Protein 4AQO (pdb70)

Organism: Hathewaya histolytica (NCBI:txid1498)

Structure (mmCIF, N/CA/C/O backbone):
data_4AQO
#
_entry.id   4AQO
#
_cell.length_a   19.753
_cell.length_b   70.896
_cell.length_c   23.379
_cell.angle_alpha   90.00
_cell.angle_beta   95.24
_cell.angle_gamma   90.00
#
_symmetry.space_group_name_H-M   'P 1 21 1'
#
loop_
_entity.id
_entity.type
_entity.pdbx_description
1 polymer COLLAGENASE
2 non-polymer 'CALCIUM ION'
3 water water
#
loop_
_atom_site.group_PDB
_atom_site.id
_atom_site.type_symbol
_atom_site.label_atom_id
_atom_site.label_alt_id
_atom_site.label_comp_id
_atom_site.label_asym_id
_atom_site.label_entity_id
_atom_site.label_seq_id
_atom_site.pdbx_PDB_ins_code
_atom_site.Cartn_x
_atom_site.Cartn_y
_atom_site.Cartn_z
_atom_site.occupancy
_atom_site.B_iso_or_equiv
_atom_site.auth_seq_id
_atom_site.auth_comp_id
_atom_site.auth_asym_id
_atom_site.auth_atom_id
_atom_site.pdbx_PDB_model_num
ATOM 1 N N . ASN A 1 7 ? 2.263 -17.378 6.716 1.00 10.26 795 ASN A N 1
ATOM 2 C CA . ASN A 1 7 ? 2.379 -16.000 7.136 1.00 7.75 795 ASN A CA 1
ATOM 3 C C . ASN A 1 7 ? 1.218 -15.214 6.577 1.00 6.85 795 ASN A C 1
ATOM 4 O O . ASN A 1 7 ? 0.739 -15.463 5.461 1.00 8.94 795 ASN A O 1
ATOM 9 N N . LYS A 1 8 ? 0.821 -14.192 7.315 1.00 6.17 796 LYS A N 1
ATOM 10 C CA . LYS A 1 8 ? -0.048 -13.153 6.799 1.00 6.59 796 LYS A CA 1
ATOM 11 C C . LYS A 1 8 ? 0.733 -11.856 6.709 1.00 5.46 796 LYS A C 1
ATOM 12 O O . LYS A 1 8 ? 1.554 -11.518 7.588 1.00 5.80 796 LYS A O 1
ATOM 18 N N . ALA A 1 9 ? 0.502 -11.121 5.627 1.00 5.48 797 ALA A N 1
ATOM 19 C CA . ALA A 1 9 ? 1.136 -9.826 5.450 1.00 5.24 797 ALA A CA 1
ATOM 20 C C . ALA A 1 9 ? 0.610 -8.833 6.491 1.00 5.00 797 ALA A C 1
ATOM 21 O O . ALA A 1 9 ? -0.535 -8.951 6.947 1.00 6.21 797 ALA A O 1
ATOM 23 N N . PRO A 1 10 ? 1.422 -7.838 6.847 1.00 5.00 798 PRO A N 1
ATOM 24 C CA . PRO A 1 10 ? 1.012 -6.810 7.794 1.00 5.21 798 PRO A CA 1
ATOM 25 C C . PRO A 1 10 ? 0.008 -5.844 7.166 1.00 5.12 798 PRO A C 1
ATOM 26 O O . PRO A 1 10 ? -0.243 -5.911 5.957 1.00 5.54 798 PRO A O 1
ATOM 30 N N . ILE A 1 11 ? -0.519 -4.932 7.980 1.00 5.60 799 ILE A N 1
ATOM 31 C CA . ILE A 1 11 ? -1.426 -3.874 7.530 1.00 5.89 799 ILE A CA 1
ATOM 32 C C . ILE A 1 11 ? -0.823 -2.541 7.964 1.00 5.97 799 ILE A C 1
ATOM 33 O O . ILE A 1 11 ? -0.539 -2.316 9.136 1.00 7.24 799 ILE A O 1
ATOM 38 N N . ALA A 1 12 ? -0.621 -1.656 6.986 1.00 5.31 800 ALA A N 1
ATOM 39 C CA . ALA A 1 12 ? -0.056 -0.330 7.233 1.00 5.63 800 ALA A CA 1
ATOM 40 C C . ALA A 1 12 ? -1.109 0.623 7.804 1.00 6.08 800 ALA A C 1
ATOM 41 O O . ALA A 1 12 ? -2.245 0.632 7.336 1.00 7.56 800 ALA A O 1
ATOM 43 N N . LYS A 1 13 ? -0.729 1.444 8.786 1.00 5.92 801 LYS A N 1
ATOM 44 C CA A LYS A 1 13 ? -1.626 2.486 9.315 0.50 6.56 801 LYS A CA 1
ATOM 45 C CA B LYS A 1 13 ? -1.589 2.523 9.230 0.50 6.65 801 LYS A CA 1
ATOM 46 C C . LYS A 1 13 ? -0.764 3.726 9.590 1.00 7.04 801 LYS A C 1
ATOM 47 O O . LYS A 1 13 ? 0.168 3.647 10.387 1.00 8.67 801 LYS A O 1
ATOM 55 N N . VAL A 1 14 ? -1.119 4.852 8.967 1.00 7.22 802 VAL A N 1
ATOM 56 C CA . VAL A 1 14 ? -0.445 6.132 9.178 1.00 7.97 802 VAL A CA 1
ATOM 57 C C . VAL A 1 14 ? -1.228 6.969 10.189 1.00 7.73 802 VAL A C 1
ATOM 58 O O . VAL A 1 14 ? -2.456 7.089 10.094 1.00 8.65 802 VAL A O 1
ATOM 62 N N . THR A 1 15 ? -0.515 7.561 11.142 1.00 8.54 803 THR A N 1
ATOM 63 C CA . THR A 1 15 ? -1.093 8.616 11.938 1.00 10.17 803 THR A CA 1
ATOM 64 C C . THR A 1 15 ? -0.253 9.879 11.738 1.00 10.03 803 THR A C 1
ATOM 6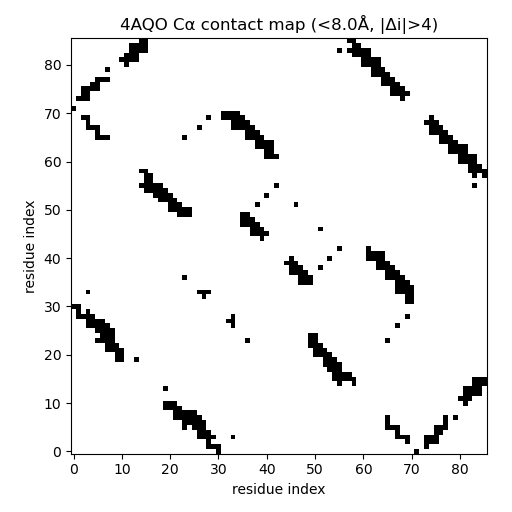5 O O . THR A 1 15 ? 0.972 9.846 11.577 1.00 12.43 803 THR A O 1
ATOM 69 N N . GLY A 1 16 ? -0.953 10.990 11.693 1.00 13.00 804 GLY A N 1
ATOM 70 C CA . GLY A 1 16 ? -0.310 12.258 11.484 1.00 15.11 804 GLY A CA 1
ATOM 71 C C . GLY A 1 16 ? -1.313 13.224 10.912 1.00 14.47 804 GLY A C 1
ATOM 72 O O . GLY A 1 16 ? -2.491 12.862 10.722 1.00 14.23 804 GLY A O 1
ATOM 73 N N . PRO A 1 17 ? -0.861 14.440 10.626 1.00 13.29 805 PRO A N 1
ATOM 74 C CA . PRO A 1 17 ? -1.794 15.448 10.150 1.00 12.58 805 PRO A CA 1
ATOM 75 C C . PRO A 1 17 ? -2.201 15.212 8.722 1.00 10.53 805 PRO A C 1
ATOM 76 O O . PRO A 1 17 ? -1.399 14.726 7.920 1.00 12.40 805 PRO A O 1
ATOM 80 N N . SER A 1 18 ? -3.429 15.623 8.414 1.00 9.43 806 SER A N 1
ATOM 81 C CA . SER A 1 18 ? -3.932 15.630 7.044 1.00 9.52 806 SER A CA 1
ATOM 82 C C . SER A 1 18 ? -3.846 17.022 6.379 1.00 7.13 806 SER A C 1
ATOM 83 O O . SER A 1 18 ? -4.099 17.131 5.185 1.00 7.29 806 SER A O 1
ATOM 86 N N . THR A 1 19 ? -3.454 18.035 7.162 1.00 6.67 807 THR A N 1
ATOM 87 C CA . THR A 1 19 ? -3.105 19.374 6.652 1.00 6.25 807 THR A CA 1
ATOM 88 C C . THR A 1 19 ? -1.847 19.853 7.356 1.00 5.96 807 THR A C 1
ATOM 89 O O . THR A 1 19 ? -1.691 19.650 8.548 1.00 7.14 807 THR A O 1
ATOM 93 N N . GLY A 1 20 ? -0.979 20.521 6.593 1.00 5.92 808 GLY A N 1
ATOM 94 C CA . GLY A 1 20 ? 0.162 21.197 7.145 1.00 5.98 808 GLY A CA 1
ATOM 95 C C . GLY A 1 20 ? 0.460 22.428 6.344 1.00 5.47 808 GLY A C 1
ATOM 96 O O . GLY A 1 20 ? -0.279 22.793 5.439 1.00 6.89 808 GLY A O 1
ATOM 97 N N . ALA A 1 21 ? 1.573 23.068 6.646 1.00 6.17 809 ALA A N 1
ATOM 98 C CA . ALA A 1 21 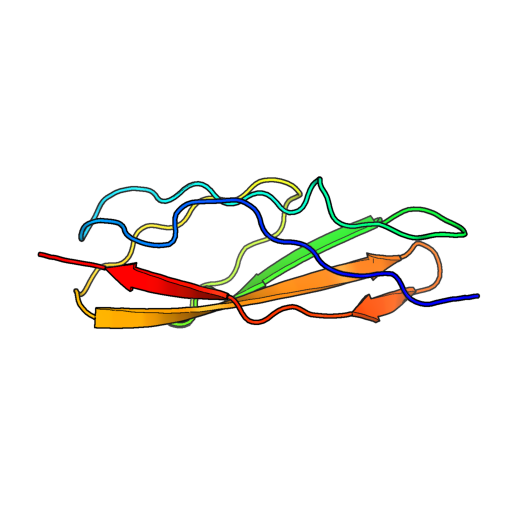? 1.946 24.329 6.034 1.00 6.22 809 ALA A CA 1
ATOM 99 C C . ALA A 1 21 ? 3.327 24.230 5.399 1.00 5.68 809 ALA A C 1
ATOM 100 O O . ALA A 1 21 ? 4.167 23.471 5.825 1.00 5.81 809 ALA A O 1
ATOM 102 N N . VAL A 1 22 ? 3.508 25.022 4.348 1.00 6.35 810 VAL A N 1
ATOM 103 C CA A VAL A 1 22 ? 4.762 25.006 3.600 0.34 6.61 810 VAL A CA 1
ATOM 104 C CA B VAL A 1 22 ? 4.779 25.048 3.582 0.33 6.38 810 VAL A CA 1
ATOM 105 C CA C VAL A 1 22 ? 4.716 24.974 3.597 0.33 6.56 810 VAL A CA 1
ATOM 106 C C . VAL A 1 22 ? 5.941 25.246 4.501 1.00 6.23 810 VAL A C 1
ATOM 107 O O . VAL A 1 22 ? 5.934 26.140 5.353 1.00 7.17 810 VAL A O 1
ATOM 117 N N . GLY A 1 23 ? 6.966 24.422 4.324 1.00 6.77 811 GLY A N 1
ATOM 118 C CA . GLY A 1 23 ? 8.226 24.599 5.027 1.00 7.61 811 GLY A CA 1
ATOM 119 C C . GLY A 1 23 ? 8.260 24.041 6.425 1.00 7.80 811 GLY A C 1
ATOM 120 O O . GLY A 1 23 ? 9.327 24.037 7.051 1.00 10.73 811 GLY A O 1
ATOM 121 N N . ARG A 1 24 ? 7.115 23.628 6.975 1.00 6.90 812 ARG A N 1
ATOM 122 C CA . ARG A 1 24 ? 7.068 23.129 8.335 1.00 7.91 812 ARG A CA 1
ATOM 123 C C . ARG A 1 24 ? 7.253 21.614 8.338 1.00 7.71 812 ARG A C 1
ATOM 124 O O . ARG A 1 24 ? 6.825 20.867 7.441 1.00 8.92 812 ARG A O 1
ATOM 132 N N . ASN A 1 25 ? 7.896 21.130 9.392 1.00 7.27 813 ASN A N 1
ATOM 133 C CA . ASN A 1 25 ? 8.132 19.707 9.517 1.00 7.65 813 ASN A CA 1
ATOM 134 C C . ASN A 1 25 ? 6.871 18.973 9.933 1.00 8.74 813 ASN A C 1
ATOM 135 O O . ASN A 1 25 ? 6.311 19.237 10.972 1.00 12.62 813 ASN A O 1
ATOM 140 N N . ILE A 1 26 ? 6.413 18.075 9.084 1.00 8.48 814 ILE A N 1
ATOM 141 C CA . ILE A 1 26 ? 5.249 17.265 9.326 1.00 9.22 814 ILE A CA 1
ATOM 142 C C . ILE A 1 26 ? 5.709 15.949 9.945 1.00 8.21 814 ILE A C 1
ATOM 143 O O . ILE A 1 26 ? 6.548 15.270 9.377 1.00 9.39 814 ILE A O 1
ATOM 148 N N . GLU A 1 27 ? 5.129 15.596 11.081 1.00 8.76 815 GLU A N 1
ATOM 149 C CA . GLU A 1 27 ? 5.474 14.383 11.813 1.00 8.82 815 GLU A CA 1
ATOM 150 C C . GLU A 1 27 ? 4.471 13.272 11.493 1.00 8.81 815 GLU A C 1
ATOM 151 O O . GLU A 1 27 ? 3.273 13.446 11.737 1.00 10.81 815 GLU A O 1
ATOM 157 N N . PHE A 1 28 ? 4.973 12.154 10.966 1.00 9.53 816 PHE A N 1
ATOM 158 C CA . PHE A 1 28 ? 4.171 10.993 10.650 1.00 10.63 816 PHE A CA 1
ATOM 159 C C . PHE A 1 28 ? 4.587 9.823 11.543 1.00 10.61 816 PHE A C 1
ATOM 160 O O . PHE A 1 28 ? 5.760 9.672 11.871 1.00 12.11 816 PHE A O 1
ATOM 168 N N . SER A 1 29 ? 3.632 8.958 11.890 1.00 10.82 817 SER A N 1
ATOM 169 C CA . SER A 1 29 ? 3.957 7.690 12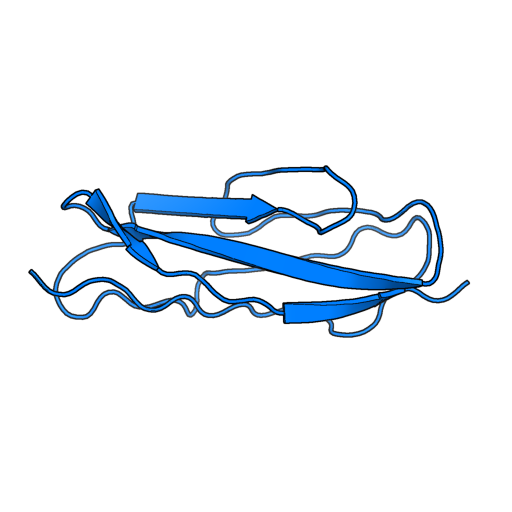.552 1.00 9.69 817 SER A CA 1
ATOM 170 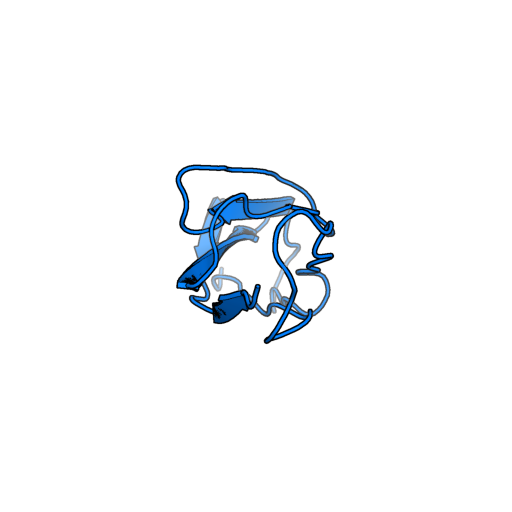C C . SER A 1 29 ? 3.273 6.534 11.832 1.00 8.39 817 SER A C 1
ATOM 171 O O . SER A 1 29 ? 2.167 6.675 11.286 1.00 9.07 817 SER A O 1
ATOM 174 N N . GLY A 1 30 ? 3.970 5.411 11.835 1.00 7.59 818 GLY A N 1
ATOM 175 C CA . GLY A 1 30 ? 3.393 4.160 11.395 1.00 6.52 818 GLY A CA 1
ATOM 176 C C . GLY A 1 30 ? 3.158 3.207 12.544 1.00 6.78 818 GLY A C 1
ATOM 177 O O . GLY A 1 30 ? 2.862 2.046 12.305 1.00 6.41 818 GLY A O 1
ATOM 178 N N . LYS A 1 31 ? 3.291 3.657 13.799 1.00 8.01 819 LYS A N 1
ATOM 179 C CA . LYS A 1 31 ? 3.288 2.713 14.931 1.00 9.09 819 LYS A CA 1
ATOM 180 C C . LYS A 1 31 ? 1.966 1.954 15.130 1.00 9.20 819 LYS A C 1
ATOM 181 O O . LYS A 1 31 ? 1.992 0.907 15.779 1.00 10.54 819 LYS A O 1
ATOM 187 N N . ASP A 1 32 ? 0.841 2.461 14.609 1.00 8.73 820 ASP A N 1
ATOM 188 C CA . ASP A 1 32 ? -0.448 1.747 14.704 1.00 9.54 820 ASP A CA 1
ATOM 189 C C . ASP A 1 32 ? -0.554 0.636 13.666 1.00 8.34 820 ASP A C 1
ATOM 190 O O . ASP A 1 32 ? -1.516 -0.141 13.701 1.00 10.90 820 ASP A O 1
ATOM 195 N N . SER A 1 33 ? 0.406 0.535 12.751 1.00 6.94 821 SER A N 1
ATOM 196 C CA . SER A 1 33 ? 0.432 -0.579 11.815 1.00 7.01 821 SER A CA 1
ATOM 197 C C . SER A 1 33 ? 0.511 -1.873 12.614 1.00 7.47 821 SER A C 1
ATOM 198 O O . SER A 1 33 ? 1.115 -1.901 13.700 1.00 9.79 821 SER A O 1
ATOM 201 N N . LYS A 1 34 ? -0.040 -2.938 12.036 1.00 7.51 822 LYS A N 1
ATOM 202 C CA . LYS A 1 34 ? -0.154 -4.205 12.737 1.00 8.50 822 LYS A CA 1
ATOM 203 C C . LYS A 1 34 ? 0.279 -5.375 11.886 1.00 7.67 822 LYS A C 1
ATOM 204 O O . LYS A 1 34 ? -0.116 -5.458 10.731 1.00 10.17 822 LYS A O 1
ATOM 207 N N . ASP A 1 35 ? 1.033 -6.299 12.456 1.00 8.63 823 ASP A N 1
ATOM 208 C CA . ASP A 1 35 ? 1.234 -7.610 11.857 1.00 7.24 823 ASP A CA 1
ATOM 209 C C . ASP A 1 35 ? 0.609 -8.645 12.793 1.00 7.41 823 ASP A C 1
ATOM 210 O O . ASP A 1 35 ? 1.015 -8.797 13.932 1.00 9.70 823 ASP A O 1
ATOM 215 N N . GLU A 1 36 ? -0.409 -9.326 12.313 1.00 7.29 824 GLU A N 1
ATOM 216 C CA A GLU A 1 36 ? -1.194 -10.198 13.191 0.50 8.28 824 GLU A CA 1
ATOM 217 C CA B GLU A 1 36 ? -1.178 -10.169 13.215 0.50 8.37 824 GLU A CA 1
ATOM 218 C C . GLU A 1 36 ? -0.397 -11.386 13.719 1.00 7.76 824 GLU A C 1
ATOM 219 O O . GLU A 1 36 ? -0.734 -11.930 14.762 1.00 9.07 824 GLU A O 1
ATOM 230 N N . ASP A 1 37 ? 0.647 -11.784 13.003 1.00 6.95 825 ASP A N 1
ATOM 231 C CA . ASP A 1 37 ? 1.360 -13.015 13.310 1.00 7.24 825 ASP A CA 1
ATOM 232 C C . ASP A 1 37 ? 2.855 -12.827 13.396 1.00 7.13 825 ASP A C 1
ATOM 233 O O . ASP A 1 37 ? 3.599 -13.786 13.267 1.00 8.01 825 ASP A O 1
ATOM 238 N N . GLY A 1 38 ? 3.301 -11.614 13.649 1.00 7.11 826 GLY A N 1
ATOM 239 C CA . GLY A 1 38 ? 4.724 -11.324 13.672 1.00 7.39 826 GLY A CA 1
ATOM 240 C C . GLY A 1 38 ? 4.971 -9.874 13.999 1.00 7.42 826 GLY A C 1
ATOM 241 O O . GLY A 1 38 ? 4.189 -9.248 14.716 1.00 10.13 826 GLY A O 1
ATOM 242 N N . LYS A 1 39 ? 6.070 -9.347 13.483 1.00 7.18 827 LYS A N 1
ATOM 243 C CA . LYS A 1 39 ? 6.575 -8.025 13.811 1.00 8.69 827 LYS A CA 1
ATOM 244 C C . LYS A 1 39 ? 6.838 -7.259 12.525 1.00 7.09 827 LYS A C 1
ATOM 245 O O . LYS A 1 39 ? 7.400 -7.818 11.578 1.00 7.19 827 LYS A O 1
ATOM 251 N N . ILE A 1 40 ? 6.547 -5.967 12.530 1.00 6.74 828 ILE A N 1
ATOM 252 C CA . ILE A 1 40 ? 6.992 -5.082 11.454 1.00 6.11 828 ILE A CA 1
ATOM 253 C C . ILE A 1 40 ? 8.420 -4.658 11.715 1.00 6.39 828 ILE A C 1
ATOM 254 O O . ILE A 1 40 ? 8.738 -4.141 12.798 1.00 8.02 828 ILE A O 1
ATOM 259 N N . VAL A 1 41 ? 9.288 -4.898 10.737 1.00 5.83 829 VAL A N 1
ATOM 260 C CA . VAL A 1 41 ? 10.722 -4.674 10.875 1.00 6.42 829 VAL A CA 1
ATOM 261 C C . VAL A 1 41 ? 11.214 -3.433 10.139 1.00 6.51 829 VAL A C 1
ATOM 262 O O . VAL A 1 41 ? 12.350 -3.021 10.337 1.00 8.17 829 VAL A O 1
ATOM 266 N N . SER A 1 42 ? 10.375 -2.833 9.298 1.00 6.17 830 SER A N 1
ATOM 267 C CA . SER A 1 42 ? 10.734 -1.590 8.625 1.00 5.96 830 SER A CA 1
ATOM 268 C C . SER A 1 42 ? 9.459 -0.842 8.228 1.00 5.48 830 SER A C 1
ATOM 269 O O . SER A 1 42 ? 8.454 -1.445 7.854 1.00 5.86 830 SER A O 1
ATOM 272 N N . TYR A 1 43 ? 9.584 0.483 8.276 1.00 5.83 831 TYR A N 1
ATOM 273 C CA . TYR A 1 43 ? 8.524 1.424 7.932 1.00 5.79 831 TYR A CA 1
ATOM 274 C C . TYR A 1 43 ? 9.138 2.391 6.912 1.00 5.88 831 TYR A C 1
ATOM 275 O O . TYR A 1 43 ? 9.944 3.248 7.286 1.00 6.98 831 TYR A O 1
ATOM 284 N N . ASP A 1 44 ? 8.778 2.242 5.631 1.00 5.84 832 ASP A N 1
ATOM 285 C CA . ASP A 1 44 ? 9.317 3.068 4.551 1.00 5.84 832 ASP A CA 1
ATOM 286 C C . ASP A 1 44 ? 8.313 4.110 4.130 1.00 5.31 832 ASP A C 1
ATOM 287 O O . ASP A 1 44 ? 7.128 3.816 3.966 1.00 6.37 832 ASP A O 1
ATOM 292 N N . TRP A 1 45 ? 8.790 5.314 3.885 1.00 5.70 833 TRP A N 1
ATOM 293 C CA . TRP A 1 45 ? 7.951 6.449 3.541 1.00 5.93 833 TRP A CA 1
ATOM 294 C C . TRP A 1 45 ? 8.347 7.006 2.199 1.00 6.06 833 TRP A C 1
ATOM 295 O O . TRP A 1 45 ? 9.542 7.186 1.916 1.00 6.55 833 TRP A O 1
ATOM 306 N N . ASP A 1 46 ? 7.343 7.362 1.401 1.00 5.97 834 ASP A N 1
ATOM 307 C CA . ASP A 1 46 ? 7.488 8.140 0.167 1.00 6.03 834 ASP A CA 1
ATOM 308 C C . ASP A 1 46 ? 6.534 9.314 0.346 1.00 5.36 834 ASP A C 1
ATOM 309 O O . ASP A 1 46 ? 5.327 9.101 0.452 1.00 5.49 834 ASP A O 1
ATOM 314 N N . PHE A 1 47 ? 7.055 10.527 0.396 1.00 5.79 835 PHE A N 1
ATOM 315 C CA . PHE A 1 47 ? 6.240 11.661 0.803 1.00 5.95 835 PHE A CA 1
ATOM 316 C C . PHE A 1 47 ? 5.428 12.294 -0.321 1.00 6.07 835 PHE A C 1
ATOM 317 O O . PHE A 1 47 ? 4.649 13.202 -0.082 1.00 6.65 835 PHE A O 1
ATOM 325 N N . GLY A 1 48 ? 5.617 11.825 -1.559 1.00 6.36 836 GLY A N 1
ATOM 326 C CA . GLY A 1 48 ? 4.811 12.289 -2.669 1.00 7.28 836 GLY A CA 1
ATOM 327 C C . GLY A 1 48 ? 5.441 13.414 -3.473 1.00 6.95 836 GLY A C 1
ATOM 328 O O . GLY A 1 48 ? 4.901 13.804 -4.504 1.00 8.49 836 GLY A O 1
ATOM 329 N N . ASP A 1 49 ? 6.561 13.948 -2.989 1.00 6.94 837 ASP A N 1
ATOM 330 C CA . ASP A 1 49 ? 7.346 15.005 -3.637 1.00 7.17 837 ASP A CA 1
ATOM 331 C C . ASP A 1 49 ? 8.727 14.457 -4.009 1.00 7.73 837 ASP A C 1
ATOM 332 O O . ASP A 1 49 ? 9.680 15.224 -4.208 1.00 8.63 837 ASP A O 1
ATOM 337 N N . GLY A 1 50 ? 8.843 13.130 -4.079 1.00 8.24 838 GLY A N 1
ATOM 338 C CA . GLY A 1 50 ? 10.100 12.469 -4.399 1.00 9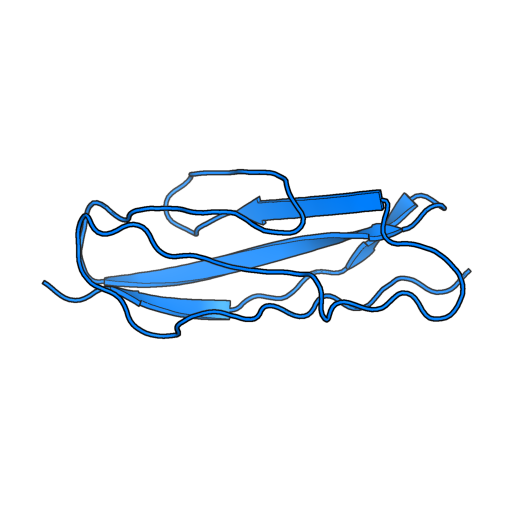.62 838 GLY A CA 1
ATOM 339 C C . GLY A 1 50 ? 10.941 12.060 -3.203 1.00 9.34 838 GLY A C 1
ATOM 340 O O . GLY A 1 50 ? 11.864 11.267 -3.353 1.00 12.97 838 GLY A O 1
ATOM 341 N N . ALA A 1 51 ? 10.644 12.588 -2.021 1.00 8.08 839 ALA A N 1
ATOM 342 C CA . ALA A 1 51 ? 11.459 12.326 -0.850 1.00 7.68 839 ALA A CA 1
ATOM 343 C C . ALA A 1 51 ? 11.079 11.005 -0.189 1.00 7.09 839 ALA A C 1
ATOM 344 O O . ALA A 1 51 ? 9.896 10.622 -0.153 1.00 8.00 839 ALA A O 1
ATOM 346 N N . THR A 1 52 ? 12.081 10.344 0.381 1.00 7.24 840 THR A N 1
ATOM 347 C CA . THR A 1 52 ? 11.896 9.097 1.101 1.00 7.32 840 THR A CA 1
ATOM 348 C C . THR A 1 52 ? 12.568 9.152 2.480 1.00 7.39 840 THR A C 1
ATOM 349 O O . THR A 1 52 ? 13.523 9.899 2.720 1.00 8.37 840 THR A O 1
ATOM 353 N N . SER A 1 53 ? 12.040 8.324 3.374 1.00 7.45 841 SER A N 1
ATOM 354 C CA A SER A 1 53 ? 12.611 8.124 4.689 0.60 8.08 841 SER A CA 1
ATOM 355 C CA B SER A 1 53 ? 12.646 8.113 4.676 0.40 8.19 841 SER A CA 1
ATOM 356 C C . SER A 1 53 ? 12.264 6.721 5.181 1.00 7.40 841 SER A C 1
ATOM 357 O O . SER A 1 53 ? 11.507 5.999 4.545 1.00 8.11 841 SER A O 1
ATOM 362 N N . ARG A 1 54 ? 12.818 6.348 6.326 1.00 7.43 842 ARG A N 1
ATOM 363 C CA . ARG A 1 54 ? 12.546 5.070 6.960 1.00 7.07 842 AR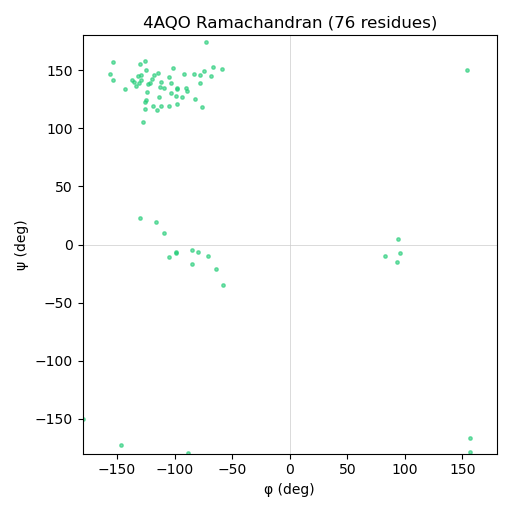G A CA 1
ATOM 364 C C . ARG A 1 54 ? 12.514 5.321 8.459 1.00 7.47 842 ARG A C 1
ATOM 365 O O . ARG A 1 54 ? 13.402 5.984 9.004 1.00 9.75 842 ARG A O 1
ATOM 373 N N . GLY A 1 55 ? 11.509 4.779 9.124 1.00 7.26 843 GLY A N 1
ATOM 374 C CA . GLY A 1 55 ? 11.425 4.845 10.572 1.00 8.27 843 GLY A CA 1
ATOM 375 C C . GLY A 1 55 ? 9.997 4.744 11.035 1.00 8.15 843 GLY A C 1
ATOM 376 O O . GLY A 1 55 ? 9.068 5.157 10.332 1.00 8.66 843 GLY A O 1
ATOM 377 N N . LYS A 1 56 ? 9.790 4.195 12.222 1.00 9.15 844 LYS A N 1
ATOM 378 C CA . LYS A 1 56 ? 8.448 4.070 12.763 1.00 9.39 844 LYS A CA 1
ATOM 379 C C . LYS A 1 56 ? 7.808 5.451 12.856 1.00 9.57 844 LYS A C 1
ATOM 380 O O . LYS A 1 56 ? 6.615 5.581 12.673 1.00 10.55 844 LYS A O 1
ATOM 385 N N . ASN A 1 57 ? 8.613 6.464 13.158 1.00 9.66 845 ASN A N 1
ATOM 386 C CA . ASN A 1 57 ? 8.200 7.831 13.121 1.00 12.23 845 ASN A CA 1
ATOM 387 C C . ASN A 1 57 ? 9.113 8.442 12.056 1.00 13.54 845 ASN A C 1
ATOM 388 O O . ASN A 1 57 ? 10.247 7.978 11.840 1.00 15.18 845 ASN A O 1
ATOM 393 N N . SER A 1 58 ? 8.596 9.399 11.321 1.00 11.05 846 SER A N 1
ATOM 394 C CA A SER A 1 58 ? 9.385 10.117 10.335 0.34 11.28 846 SER A CA 1
ATOM 395 C CA B SER A 1 58 ? 9.372 10.116 10.313 0.33 11.32 846 SER A CA 1
ATOM 396 C CA C SER A 1 58 ? 9.425 10.134 10.372 0.33 11.80 846 SER A CA 1
ATOM 397 C C . SER A 1 58 ? 8.888 11.554 10.229 1.00 10.19 846 SER A C 1
ATOM 398 O O . SER A 1 58 ? 7.806 11.883 10.725 1.00 13.00 846 SER A O 1
ATOM 405 N N . VAL A 1 59 ? 9.679 12.397 9.594 1.00 10.50 847 VAL A N 1
ATOM 406 C CA A VAL A 1 59 ? 9.322 13.792 9.429 0.50 9.41 847 VAL A CA 1
ATOM 407 C CA B VAL A 1 59 ? 9.398 13.813 9.460 0.50 9.47 847 VAL A CA 1
ATOM 408 C C . VAL A 1 59 ? 9.666 14.217 8.020 1.00 9.22 847 VAL A C 1
ATOM 409 O O . VAL A 1 59 ? 10.595 13.697 7.423 1.00 11.04 847 VAL A O 1
ATOM 416 N N . HIS A 1 60 ? 8.877 15.156 7.502 1.00 7.90 848 HIS A N 1
ATOM 417 C CA . HIS A 1 60 ? 9.129 15.743 6.205 1.00 7.38 848 HIS A CA 1
ATOM 418 C C . HIS A 1 60 ? 8.559 17.138 6.137 1.00 7.27 848 HIS A C 1
ATOM 419 O O . HIS A 1 60 ? 7.468 17.358 6.634 1.00 8.67 848 HIS A O 1
ATOM 426 N N . ALA A 1 61 ? 9.275 18.050 5.481 1.00 7.05 849 ALA A N 1
ATOM 427 C CA . ALA A 1 61 ? 8.751 19.379 5.176 1.00 7.26 849 ALA A CA 1
ATOM 428 C C . ALA A 1 61 ? 8.577 19.494 3.666 1.00 6.34 849 ALA A C 1
ATOM 429 O O . ALA A 1 61 ? 9.454 19.101 2.920 1.00 7.91 849 ALA A O 1
ATOM 431 N N . TYR A 1 62 ? 7.451 20.039 3.236 1.00 5.53 850 TYR A N 1
ATOM 432 C CA . TYR A 1 62 ? 7.149 20.253 1.838 1.00 5.41 850 TYR A CA 1
ATOM 433 C C . TYR A 1 62 ? 7.463 21.682 1.436 1.00 5.33 850 TYR A C 1
ATOM 434 O O . TYR A 1 62 ? 7.089 22.631 2.118 1.00 6.65 850 TYR A O 1
ATOM 443 N N . LYS A 1 63 ? 8.138 21.823 0.309 1.00 5.36 851 LYS A N 1
ATOM 444 C CA . LYS A 1 63 ? 8.573 23.146 -0.153 1.00 5.99 851 LYS A CA 1
ATOM 445 C C . LYS A 1 63 ? 7.525 23.911 -0.944 1.00 6.22 851 LYS A C 1
ATOM 446 O O . LYS A 1 63 ? 7.720 25.105 -1.200 1.00 8.34 851 LYS A O 1
ATOM 452 N N . LYS A 1 64 ? 6.493 23.241 -1.434 1.00 5.63 852 LYS A N 1
ATOM 453 C CA . LYS A 1 64 ? 5.437 23.869 -2.230 1.00 5.88 852 LYS A CA 1
ATOM 454 C C . LYS A 1 64 ? 4.086 23.465 -1.683 1.00 5.48 852 LYS A C 1
ATOM 455 O O . LYS A 1 64 ? 3.842 22.290 -1.370 1.00 5.83 852 LYS A O 1
ATOM 461 N N . ALA A 1 65 ? 3.194 24.421 -1.629 1.00 5.65 853 ALA A N 1
ATOM 462 C CA . ALA A 1 65 ? 1.802 24.156 -1.259 1.00 5.26 853 ALA A CA 1
ATOM 463 C C . ALA A 1 65 ? 1.125 23.330 -2.355 1.00 5.05 853 ALA A C 1
ATOM 464 O O . ALA A 1 65 ? 1.392 23.507 -3.548 1.00 5.51 853 ALA A O 1
ATOM 466 N N . GLY A 1 66 ? 0.238 22.447 -1.917 1.00 5.47 854 GLY A N 1
ATOM 467 C CA . GLY A 1 66 ? -0.511 21.598 -2.807 1.00 6.27 854 GLY A CA 1
ATOM 468 C C . GLY A 1 66 ? -0.973 20.359 -2.060 1.00 5.42 854 GLY A C 1
ATOM 469 O O . GLY A 1 66 ? -0.942 20.302 -0.843 1.00 8.27 854 GLY A O 1
ATOM 470 N N . THR A 1 67 ? -1.420 19.373 -2.819 1.00 5.45 855 THR A N 1
ATOM 471 C CA . THR A 1 67 ? -1.904 18.111 -2.285 1.00 5.75 855 THR A CA 1
ATOM 472 C C . THR A 1 67 ? -0.890 17.033 -2.628 1.00 5.94 855 THR A C 1
ATOM 473 O O . THR A 1 67 ? -0.428 16.974 -3.753 1.00 8.02 855 THR A O 1
ATOM 477 N N . TYR A 1 68 ? -0.570 16.187 -1.647 1.00 5.53 856 TYR A N 1
ATOM 478 C CA . TYR A 1 68 ? 0.413 15.119 -1.825 1.00 5.75 856 TYR A CA 1
ATOM 479 C C . TYR A 1 68 ? -0.164 13.824 -1.296 1.00 6.17 856 TYR A C 1
ATOM 480 O O . TYR A 1 68 ? -0.869 13.803 -0.282 1.00 7.96 856 TYR A O 1
ATOM 489 N N . ASN A 1 69 ? 0.178 12.714 -1.953 1.00 6.85 857 ASN A N 1
ATOM 490 C CA . ASN A 1 69 ? -0.131 11.400 -1.400 1.00 7.74 857 ASN A CA 1
ATOM 491 C C . ASN A 1 69 ? 1.139 10.790 -0.861 1.00 7.36 857 ASN A C 1
ATOM 492 O O . ASN A 1 69 ? 2.134 10.590 -1.591 1.00 9.59 857 ASN A O 1
ATOM 497 N N . VAL A 1 70 ? 1.098 10.536 0.433 1.00 6.87 858 VAL A N 1
ATOM 498 C CA . VAL A 1 70 ? 2.156 9.889 1.175 1.00 6.32 858 VAL A CA 1
ATOM 499 C C . VAL A 1 70 ? 1.915 8.398 1.149 1.00 6.12 858 VAL A C 1
ATOM 500 O O . VAL A 1 70 ? 0.796 7.947 1.400 1.00 7.91 858 VAL A O 1
ATOM 504 N N . THR A 1 71 ? 2.956 7.619 0.884 1.00 5.62 859 THR A N 1
ATOM 505 C CA . THR A 1 71 ? 2.841 6.180 0.934 1.00 5.74 859 THR A CA 1
ATOM 506 C C . THR A 1 71 ? 3.707 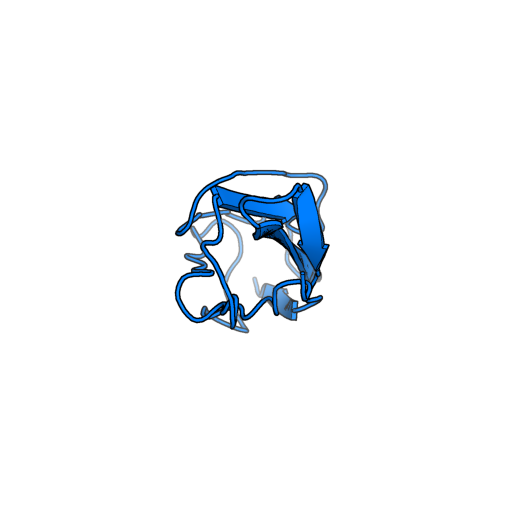5.670 2.088 1.00 5.71 859 THR A C 1
ATOM 507 O O . THR A 1 71 ? 4.892 5.992 2.152 1.00 7.11 859 THR A O 1
ATOM 511 N N . LEU A 1 72 ? 3.096 4.870 2.975 1.00 5.27 860 LEU A N 1
ATOM 512 C CA . LEU A 1 72 ? 3.812 4.080 3.969 1.00 4.99 860 LEU A CA 1
ATOM 513 C C . LEU A 1 72 ? 3.830 2.629 3.473 1.00 4.81 860 LEU A C 1
ATOM 514 O O . LEU A 1 72 ? 2.784 2.082 3.138 1.00 5.58 860 LEU A O 1
ATOM 519 N N . LYS A 1 73 ? 5.009 2.028 3.472 1.00 4.62 861 LYS A N 1
ATOM 520 C CA . LYS A 1 73 ? 5.186 0.607 3.152 1.00 4.91 861 LYS A CA 1
ATOM 521 C C . LYS A 1 73 ? 5.785 -0.067 4.375 1.00 4.70 861 LYS A C 1
ATOM 522 O O . LYS A 1 73 ? 6.895 0.297 4.799 1.00 5.63 861 LYS A O 1
ATOM 528 N N . VAL A 1 74 ? 5.067 -1.038 4.942 1.00 4.50 862 VAL A N 1
ATOM 529 C CA . VAL A 1 74 ? 5.560 -1.815 6.068 1.00 4.86 862 VAL A CA 1
ATOM 530 C C . VAL A 1 74 ? 5.962 -3.196 5.585 1.00 4.45 862 VAL A C 1
ATOM 531 O O . VAL A 1 74 ? 5.326 -3.781 4.722 1.00 5.15 862 VAL A O 1
ATOM 535 N N . THR A 1 75 ? 7.028 -3.723 6.187 1.00 4.65 863 THR A N 1
ATOM 536 C CA . THR A 1 75 ? 7.537 -5.039 5.884 1.00 4.63 863 THR A CA 1
ATOM 537 C C . THR A 1 75 ? 7.588 -5.844 7.184 1.00 4.61 863 THR A C 1
ATOM 538 O O . THR A 1 75 ? 8.101 -5.323 8.197 1.00 5.10 863 THR A O 1
ATOM 542 N N . ASP A 1 76 ? 7.062 -7.066 7.165 1.00 4.73 864 ASP A N 1
ATOM 543 C CA . ASP A 1 76 ? 7.107 -7.911 8.353 1.00 4.74 864 ASP A CA 1
ATOM 544 C C . ASP A 1 76 ? 8.390 -8.736 8.404 1.00 5.02 864 ASP A C 1
ATOM 545 O O . ASP A 1 76 ? 9.253 -8.650 7.534 1.00 5.27 864 ASP A O 1
ATOM 550 N N . ASP A 1 77 ? 8.488 -9.532 9.457 1.00 5.37 865 ASP A N 1
ATOM 551 C CA . ASP A 1 77 ? 9.691 -10.294 9.737 1.00 5.76 865 ASP A CA 1
ATOM 552 C C . ASP A 1 77 ? 9.928 -11.449 8.762 1.00 5.98 865 ASP A C 1
ATOM 553 O O . ASP A 1 77 ? 11.010 -12.035 8.764 1.00 7.41 865 ASP A O 1
ATOM 558 N N . LYS A 1 78 ? 8.934 -11.749 7.909 1.00 6.02 866 LYS A N 1
ATOM 559 C CA . LYS A 1 78 ? 9.076 -12.719 6.829 1.00 6.54 866 LYS A CA 1
ATOM 560 C C . LYS A 1 78 ? 9.361 -12.071 5.492 1.00 6.07 866 LYS A C 1
ATOM 561 O O . LYS A 1 78 ? 9.640 -12.785 4.505 1.00 7.67 866 LYS A O 1
ATOM 565 N N . GLY A 1 79 ? 9.308 -10.747 5.420 1.00 5.63 867 GLY A N 1
ATOM 566 C CA . GLY A 1 79 ? 9.493 -10.036 4.168 1.00 5.59 867 GLY A CA 1
ATOM 567 C C . GLY A 1 79 ? 8.229 -9.705 3.407 1.00 5.00 867 GLY A C 1
ATOM 568 O O . GLY A 1 79 ? 8.318 -9.183 2.294 1.00 6.01 867 GLY A O 1
ATOM 569 N N . ALA A 1 80 ? 7.044 -9.981 3.963 1.00 4.84 868 ALA A N 1
ATOM 570 C CA . ALA A 1 80 ? 5.809 -9.599 3.325 1.00 4.59 868 ALA A CA 1
ATOM 571 C C . ALA A 1 80 ? 5.550 -8.117 3.547 1.00 4.24 868 ALA A C 1
ATOM 572 O O . ALA A 1 80 ? 5.872 -7.563 4.601 1.00 5.16 868 ALA A O 1
ATOM 574 N N . THR A 1 81 ? 4.937 -7.462 2.549 1.00 4.76 869 THR A N 1
ATOM 575 C CA . THR A 1 81 ? 4.773 -6.023 2.559 1.00 4.83 869 THR A CA 1
ATOM 576 C C . THR A 1 81 ? 3.321 -5.598 2.376 1.00 4.52 869 THR A C 1
ATOM 577 O O . THR A 1 81 ? 2.492 -6.325 1.820 1.00 5.00 869 THR A O 1
ATOM 581 N N . ALA A 1 82 ? 3.044 -4.377 2.821 1.00 4.37 870 ALA A N 1
ATOM 582 C CA . ALA A 1 82 ? 1.751 -3.755 2.656 1.00 4.66 870 ALA A CA 1
ATOM 583 C C . ALA A 1 82 ? 1.930 -2.254 2.644 1.00 4.78 870 ALA A C 1
ATOM 584 O O . ALA A 1 82 ? 2.880 -1.732 3.217 1.00 5.32 870 ALA A O 1
ATOM 586 N N . THR A 1 83 ? 0.977 -1.547 2.047 1.00 4.92 871 THR A N 1
ATOM 587 C CA A THR A 1 83 ? 1.068 -0.110 1.881 0.25 5.45 871 THR A CA 1
ATOM 588 C CA B THR A 1 83 ? 1.074 -0.102 1.920 0.75 5.02 871 THR A CA 1
ATOM 589 C C . THR A 1 83 ? -0.236 0.571 2.323 1.00 5.25 871 THR A C 1
ATOM 590 O O . THR A 1 83 ? -1.322 -0.034 2.364 1.00 6.05 871 THR A O 1
ATOM 597 N N . GLU A 1 84 ? -0.117 1.867 2.590 1.00 5.56 872 GLU A N 1
ATOM 598 C CA . GLU A 1 84 ? -1.239 2.791 2.697 1.00 6.10 872 GLU A CA 1
ATOM 599 C C . GLU A 1 84 ? -0.852 4.065 1.921 1.00 6.07 872 GLU A C 1
ATOM 600 O O . GLU A 1 84 ? 0.263 4.537 2.067 1.00 7.47 872 GLU A O 1
ATOM 606 N N . SER A 1 85 ? -1.819 4.632 1.193 1.00 6.37 873 SER A N 1
ATOM 607 C CA A SER A 1 85 ? -1.725 5.946 0.545 0.25 6.98 873 SER A CA 1
ATOM 608 C CA B SER A 1 85 ? -1.707 5.945 0.560 0.75 7.15 873 SER A CA 1
ATOM 609 C C . SER A 1 85 ? -2.576 6.928 1.334 1.00 6.03 873 SER A C 1
ATOM 610 O O . SER A 1 85 ? -3.788 6.713 1.424 1.00 8.45 873 SER A O 1
ATOM 615 N N . PHE A 1 86 ? -1.984 8.015 1.831 1.00 6.22 874 PHE A N 1
ATOM 616 C CA . PHE A 1 86 ? -2.557 8.960 2.788 1.00 7.61 874 PHE A CA 1
ATOM 617 C C . PHE A 1 86 ? -2.437 10.362 2.168 1.00 7.29 874 PHE A C 1
ATOM 618 O O . PHE A 1 86 ? -1.325 10.803 1.881 1.00 8.29 874 PHE A O 1
ATOM 626 N N . THR A 1 87 ? -3.541 11.096 1.997 1.00 6.56 875 THR A N 1
ATOM 627 C CA . THR A 1 87 ? -3.465 12.418 1.375 1.00 6.41 875 THR A CA 1
ATOM 628 C C . THR A 1 87 ? -3.236 13.499 2.400 1.00 6.39 875 THR A C 1
ATOM 629 O O . THR A 1 87 ? -3.946 13.585 3.395 1.00 8.42 875 THR A O 1
ATOM 633 N N . ILE A 1 88 ? -2.271 14.382 2.115 1.00 6.05 876 ILE A 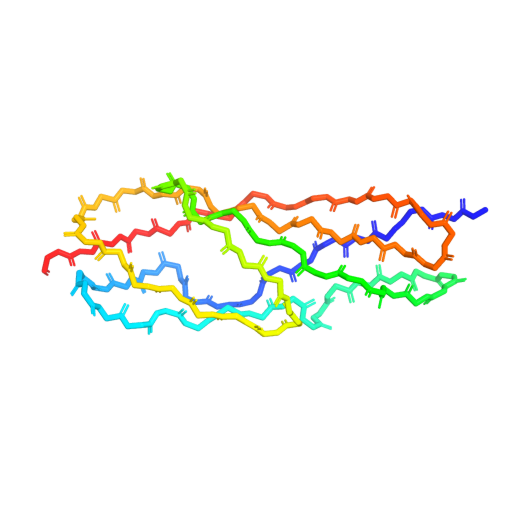N 1
ATOM 634 C CA . ILE A 1 88 ? -2.032 15.550 2.951 1.00 6.24 876 ILE A CA 1
ATOM 635 C C . ILE A 1 88 ? -2.151 16.808 2.076 1.00 5.75 876 ILE A C 1
ATOM 636 O O . ILE A 1 88 ? -1.641 16.879 0.975 1.00 6.77 876 ILE A O 1
ATOM 641 N N . GLU A 1 89 ? -2.806 17.818 2.658 1.00 5.71 877 GLU A N 1
ATOM 642 C CA . GLU A 1 89 ? -2.898 19.132 2.058 1.00 5.85 877 GLU A CA 1
ATOM 643 C C . GLU A 1 89 ? -1.855 20.036 2.709 1.00 5.34 877 GLU A C 1
ATOM 644 O O . GLU A 1 89 ? -1.813 20.155 3.919 1.00 7.57 877 GLU A O 1
ATOM 650 N N . ILE A 1 90 ? -1.035 20.678 1.891 1.00 4.92 878 ILE A N 1
ATOM 651 C CA . ILE A 1 90 ? -0.040 21.613 2.361 1.00 4.80 878 ILE A CA 1
ATOM 652 C C . ILE A 1 90 ? -0.463 23.006 1.895 1.00 4.71 878 ILE A C 1
ATOM 653 O O . ILE A 1 90 ? -0.579 23.257 0.709 1.00 5.30 878 ILE A O 1
ATOM 658 N N . LYS A 1 91 ? -0.702 23.899 2.854 1.00 5.04 879 LYS A N 1
ATOM 659 C CA . LYS A 1 91 ? -1.166 25.255 2.566 1.00 5.36 879 LYS A CA 1
ATOM 660 C C . LYS A 1 91 ? -0.017 26.234 2.661 1.00 5.76 879 LYS A C 1
ATOM 661 O O . LYS A 1 91 ? 0.932 26.049 3.434 1.00 8.09 879 LYS A O 1
ATOM 666 N N . ASN A 1 92 ? -0.119 27.329 1.907 1.00 5.80 880 ASN A N 1
ATOM 667 C CA . ASN A 1 92 ? 0.753 28.470 2.110 1.00 7.04 880 ASN A CA 1
ATOM 668 C C . ASN A 1 92 ? 0.494 29.157 3.469 1.00 9.53 880 ASN A C 1
ATOM 669 O O . ASN A 1 92 ? -0.592 29.025 4.041 1.00 10.66 880 ASN A O 1
#

Radius of gyration: 13.17 Å; Cα contacts (8 Å, |Δi|>4): 260; chains: 1; bounding box: 16×44×19 Å

InterPro domains:
  IPR000601 PKD domain [PF18911] (795-877)
  IPR000601 PKD domain [PS50093] (797-885)
  IPR002169 Peptidase M9A/M9B, collagenase, bacterial [PF01752] (374-651)
  IPR002169 Peptidase M9A/M9B, collagenase, bacterial [PR00931] (185-203)
  IPR002169 Peptidase M9A/M9B, collagenase, bacterial [PR00931] (468-482)
  IPR002169 Peptidase M9A/M9B, collagenase, bacterial [PR00931] (485-501)
  IPR002169 Peptidase M9A/M9B, collagenase, bacterial [PR00931] (522-540)
  IPR002169 Peptidase M9A/M9B, collagenase, bacterial [PR00931] (548-563)
  IPR007280 Peptidase, C-terminal, archaeal/bacterial [PF04151] (1039-1105)
  IPR013661 Peptidase M9, collagenase, N-terminal domain [PF08453] (119-296)
  IPR013783 Immunoglobulin-like fold [G3DSA:2.60.40.10] (791-880)
  IPR022409 PKD/Chitinase domain [SM00089] (799-881)
  IPR035986 PKD domain superfamily [SSF49299] (795-880)
  IPR041379 Collagenase ColG-like, catalytic helper subdomain [PF18496] (674-789)

B-factor: mean 10.16, std 6.66, range [4.24, 77.81]

Foldseek 3Di:
DDAKEWDKDWDQEEAAPDKTKIARVPIDDPPFAWDKKKKDWQPRDIDIDRMDIDHHHDFDKGWMKIWTATPVGHIDIDTGIHGYYD

Solvent-accessible surface area: 4918 Å² total; per-residue (Å²): 108,129,48,4,99,9,90,17,56,39,53,70,72,15,26,44,54,165,104,10,132,3,12,0,124,70,12,67,20,139,76,42,147,15,88,19,30,38,3,61,2,40,56,69,31,104,42,167,21,81,90,15,73,29,33,1,179,153,38,27,86,35,85,0,41,0,92,0,26,1,82,110,49,28,65,24,75,47,79,34,74,0,60,2,101,162

CATH classification: 2.60.40.10

Sequence (86 aa):
NKAPIAKKVTGPSTGAVVVGRNIEFSGKDSKDEEDGKIVSYDWDFGDGATSSRGKNSSSVVHAYKKAGTYNVTLKVTDDKGATATTESSFTIEIKN

GO terms:
  GO:0005509 calcium ion binding (F, IDA)
  GO:0005518 collagen binding (F, IDA)
  GO:0005576 extracellular region (C, IDA)
  GO:0008270 zinc ion binding (F, IDA)
  GO:0034701 tripeptidase activity (F, IDA)
  GO:0004175 endopeptidase activity (F, IDA)
  GO:0032963 collagen metabolic process (P, IDA)
  GO:0005576 extracellular region (C, EXP)
  GO:0004222 metalloendopeptidase activity (F, EXP)
  GO:0004222 metalloendopeptidase activity (F, IMP)

Nearest PDB structures (foldseek):
  4aqo-assembly1_A  TM=1.012E+00  e=1.136E-15  Hathewaya histolytica
  4tn9-assembly1_A  TM=9.870E-01  e=1.065E-13  Hathewaya histolytica
  2y72-assembly2_B  TM=9.863E-01  e=3.403E-13  Hathewaya histolytica
  4u6t-assembly1_A  TM=9.608E-01  e=5.939E-09  Hathewaya histolytica
  4l9d-assembly2_B  TM=9.341E-01  e=8.494E-07  Vibrio cholerae M66-2

Secondary structure (DSSP, 8-state):
----B---BS-SEEETTSEEEEE-TT-B-TTS-EEEEEEE-SSS-EEESSEEEEE-SS-EEEEEEEEEEETTS-EEEEEEEEEEE-